Protein AF-A0A3Q0JI76-F1 (afdb_monomer_lite)

Foldseek 3Di:
DDDDDPDDVRLVVVCPPQFDQDPNDTDGDDDPVVPDDPPDPPPPDPPCDDPPDD

pLDDT: mean 78.52, std 18.19, range [45.12, 96.62]

Sequence (54 aa):
MKVIMGDRPAAERACKDPNPIIDGRKANVNLAILGAKPRGTLPPGKLLHPLMSY

Radius of gyration: 18.44 Å; chains: 1; bounding box: 53×29×25 Å

Structure (mmCIF, N/CA/C/O backbone):
data_AF-A0A3Q0JI76-F1
#
_entry.id   AF-A0A3Q0JI76-F1
#
loop_
_atom_site.group_PDB
_atom_site.id
_atom_site.type_symbol
_atom_site.label_atom_id
_atom_site.label_alt_id
_atom_site.label_comp_id
_atom_site.label_asym_id
_atom_site.label_entity_id
_atom_site.label_seq_id
_atom_site.pdbx_PDB_ins_code
_atom_site.Cartn_x
_atom_site.Cartn_y
_atom_site.Cartn_z
_atom_site.occupancy
_atom_site.B_iso_or_equiv
_atom_site.auth_seq_id
_atom_site.auth_comp_id
_atom_site.auth_asym_id
_atom_site.auth_atom_id
_atom_site.pdbx_PDB_model_num
ATOM 1 N N . MET A 1 1 ? -0.461 -9.088 -3.231 1.00 78.81 1 MET A N 1
ATOM 2 C CA . MET A 1 1 ? -1.376 -8.693 -4.328 1.00 78.81 1 MET A CA 1
ATOM 3 C C . MET A 1 1 ? -0.854 -7.410 -4.965 1.00 78.81 1 MET A C 1
ATOM 5 O O . MET A 1 1 ? -0.233 -6.631 -4.255 1.00 78.81 1 MET A O 1
ATOM 9 N N . LYS A 1 2 ? -1.045 -7.204 -6.275 1.00 86.62 2 LYS A N 1
ATOM 10 C CA . LYS A 1 2 ? -0.622 -5.986 -6.989 1.00 86.62 2 LYS A CA 1
ATOM 11 C C . LYS A 1 2 ? -1.859 -5.269 -7.526 1.00 86.62 2 LYS A C 1
ATOM 13 O O . LYS A 1 2 ? -2.681 -5.906 -8.173 1.00 86.62 2 LYS A O 1
ATOM 18 N N . VAL A 1 3 ? -1.952 -3.966 -7.286 1.00 90.00 3 VAL A N 1
ATOM 19 C CA . VAL A 1 3 ? -2.997 -3.086 -7.827 1.00 90.00 3 VAL A CA 1
ATOM 20 C C . VAL A 1 3 ? -2.325 -2.054 -8.734 1.00 90.00 3 VAL A C 1
ATOM 22 O O . VAL A 1 3 ? -1.217 -1.603 -8.439 1.00 90.00 3 VAL A O 1
ATOM 25 N N . ILE A 1 4 ? -2.961 -1.725 -9.858 1.00 94.06 4 ILE A N 1
ATOM 26 C CA . ILE A 1 4 ? -2.538 -0.650 -10.762 1.00 94.06 4 ILE A CA 1
ATOM 27 C C . ILE A 1 4 ? -3.559 0.477 -10.628 1.00 94.06 4 ILE A C 1
ATOM 29 O O . ILE A 1 4 ? -4.755 0.236 -10.766 1.00 94.06 4 ILE A O 1
ATOM 33 N N . MET A 1 5 ? -3.090 1.692 -10.359 1.00 95.44 5 MET A N 1
ATOM 34 C CA . MET A 1 5 ? -3.944 2.879 -10.305 1.00 95.44 5 MET A CA 1
ATOM 35 C C . MET A 1 5 ? -4.038 3.515 -11.694 1.00 95.44 5 MET A C 1
ATOM 37 O O . MET A 1 5 ? -3.087 3.433 -12.469 1.00 95.44 5 MET A O 1
ATOM 41 N N . GLY A 1 6 ? -5.172 4.152 -12.003 1.00 94.44 6 GLY A N 1
ATOM 42 C CA . GLY A 1 6 ? -5.407 4.773 -13.313 1.00 94.44 6 GLY A CA 1
ATOM 43 C C . GLY A 1 6 ? -4.502 5.972 -13.617 1.00 94.44 6 GLY A C 1
ATOM 44 O O . GLY A 1 6 ? -4.227 6.247 -14.779 1.00 94.44 6 GLY A O 1
ATOM 45 N N . ASP A 1 7 ? -4.001 6.655 -12.584 1.00 95.44 7 ASP A N 1
ATOM 46 C CA . ASP A 1 7 ? -3.101 7.802 -12.704 1.00 95.44 7 ASP A CA 1
ATOM 47 C C . ASP A 1 7 ? -2.186 7.953 -11.468 1.00 95.44 7 ASP A C 1
ATOM 49 O O . ASP A 1 7 ? -2.341 7.263 -10.452 1.00 95.44 7 ASP A O 1
ATOM 53 N N . ARG A 1 8 ? -1.199 8.858 -11.565 1.00 93.62 8 ARG A N 1
ATOM 54 C CA . ARG A 1 8 ? -0.248 9.148 -10.477 1.00 93.62 8 ARG A CA 1
ATOM 55 C C . ARG A 1 8 ? -0.939 9.723 -9.225 1.00 93.62 8 ARG A C 1
ATOM 57 O O . ARG A 1 8 ? -0.689 9.180 -8.150 1.00 93.62 8 ARG A O 1
ATOM 64 N N . PRO A 1 9 ? -1.812 10.748 -9.309 1.00 96.19 9 PRO A N 1
ATOM 65 C CA . PRO A 1 9 ? -2.515 11.266 -8.129 1.00 96.19 9 PRO A CA 1
ATOM 66 C C . PRO A 1 9 ? -3.327 10.211 -7.365 1.00 96.19 9 PRO A C 1
ATOM 68 O O . PRO A 1 9 ? -3.405 10.243 -6.136 1.00 96.19 9 PRO A O 1
ATOM 71 N N . ALA A 1 10 ? -3.930 9.248 -8.060 1.00 94.19 10 ALA A N 1
ATOM 72 C CA . ALA A 1 10 ? -4.647 8.143 -7.441 1.00 94.19 10 ALA A CA 1
ATOM 73 C C . ALA A 1 10 ? -3.703 7.221 -6.657 1.00 94.19 10 ALA A C 1
ATOM 75 O O . ALA A 1 10 ? -4.050 6.813 -5.548 1.00 94.19 10 ALA A O 1
ATOM 76 N N . ALA A 1 11 ? -2.505 6.945 -7.182 1.00 92.56 11 ALA A N 1
ATOM 77 C CA . ALA A 1 11 ? -1.468 6.214 -6.452 1.00 92.56 11 ALA A CA 1
ATOM 78 C C . ALA A 1 11 ? -0.977 6.977 -5.213 1.00 92.56 11 ALA A C 1
ATOM 80 O O . ALA A 1 11 ? -0.857 6.384 -4.144 1.00 92.56 11 ALA A O 1
ATOM 81 N N . GLU A 1 12 ? -0.771 8.290 -5.318 1.00 92.81 12 GLU A N 1
ATOM 82 C CA . GLU A 1 12 ? -0.373 9.134 -4.182 1.00 92.81 12 GLU A CA 1
ATOM 83 C C . GLU A 1 12 ? -1.432 9.124 -3.069 1.00 92.81 12 GLU A C 1
ATOM 85 O O . GLU A 1 12 ? -1.100 8.936 -1.897 1.00 92.81 12 GLU A O 1
ATOM 90 N N . ARG A 1 13 ? -2.720 9.244 -3.426 1.00 95.00 13 ARG A N 1
ATOM 91 C CA . ARG A 1 13 ? -3.829 9.125 -2.463 1.00 95.00 13 ARG A CA 1
ATOM 92 C C . ARG A 1 13 ? -3.862 7.753 -1.791 1.00 95.00 13 ARG A C 1
ATOM 94 O O . ARG A 1 13 ? -4.048 7.694 -0.580 1.00 95.00 13 ARG A O 1
ATOM 101 N N . ALA A 1 14 ? -3.657 6.676 -2.550 1.00 92.31 14 ALA A N 1
ATOM 102 C CA . ALA A 1 14 ? -3.638 5.316 -2.012 1.00 92.31 14 ALA A CA 1
ATOM 103 C C . ALA A 1 14 ? -2.464 5.074 -1.046 1.00 92.31 14 ALA A C 1
ATOM 105 O O . ALA A 1 14 ? -2.607 4.308 -0.100 1.00 92.31 14 ALA A O 1
ATOM 106 N N . CYS A 1 15 ? -1.323 5.738 -1.252 1.00 92.81 15 CYS A N 1
ATOM 107 C CA . CYS A 1 15 ? -0.158 5.637 -0.370 1.00 92.81 15 CYS A CA 1
ATOM 108 C C . CYS A 1 15 ? -0.205 6.573 0.851 1.00 92.81 15 CYS A C 1
ATOM 110 O O . CYS A 1 15 ? 0.661 6.460 1.716 1.00 92.81 15 CYS A O 1
ATOM 112 N N . LYS A 1 16 ? -1.177 7.496 0.941 1.00 94.31 16 LYS A N 1
ATOM 113 C CA . LYS A 1 16 ? -1.265 8.468 2.046 1.00 94.31 16 LYS A CA 1
ATOM 114 C C . LYS A 1 16 ? -1.501 7.795 3.400 1.00 94.31 16 LYS A C 1
ATOM 116 O O . LYS A 1 16 ? -0.951 8.242 4.402 1.00 94.31 16 LYS A O 1
ATOM 121 N N . ASP A 1 17 ? -2.303 6.734 3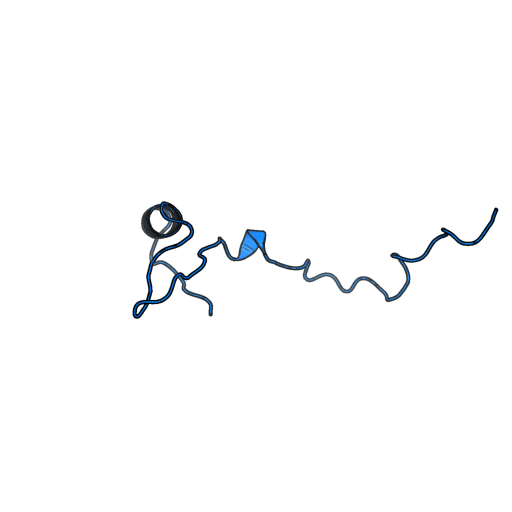.415 1.00 93.88 17 ASP A N 1
ATOM 122 C CA . ASP A 1 17 ? -2.380 5.810 4.540 1.00 93.88 17 ASP A CA 1
ATOM 123 C C . ASP A 1 17 ? -1.610 4.533 4.171 1.00 93.88 17 ASP A C 1
ATOM 125 O O . ASP A 1 17 ? -2.101 3.730 3.377 1.00 93.88 17 ASP A O 1
ATOM 129 N N . PRO A 1 18 ? -0.396 4.325 4.707 1.00 91.88 18 PRO A N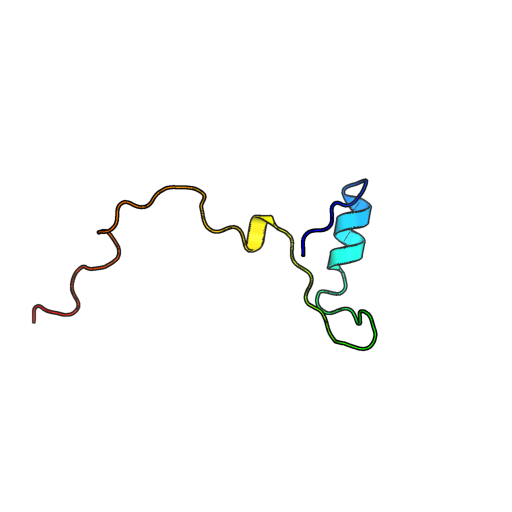 1
ATOM 130 C CA . PRO A 1 18 ? 0.392 3.137 4.406 1.00 91.88 18 PRO A CA 1
ATOM 131 C C . PRO A 1 18 ? -0.184 1.863 5.037 1.00 91.88 18 PRO A C 1
ATOM 133 O O . PRO A 1 18 ? 0.270 0.767 4.693 1.00 91.88 18 PRO A O 1
ATOM 136 N N . ASN A 1 19 ? -1.149 1.969 5.962 1.00 96.06 19 ASN A N 1
ATOM 137 C CA . ASN A 1 19 ? -1.744 0.812 6.618 1.00 96.06 19 ASN A CA 1
ATOM 138 C C . ASN A 1 19 ? -3.285 0.855 6.679 1.00 96.06 19 ASN A C 1
ATOM 140 O O . ASN A 1 19 ? -3.852 0.825 7.779 1.00 96.06 19 ASN A O 1
ATOM 144 N N . PRO A 1 20 ? -3.969 0.866 5.523 1.00 95.44 20 PRO A N 1
ATOM 145 C CA . PRO A 1 20 ? -5.420 0.947 5.478 1.00 95.44 20 PRO A CA 1
ATOM 146 C C . PRO A 1 20 ? -6.064 -0.341 5.996 1.00 95.44 20 PRO A C 1
ATOM 148 O O . PRO A 1 20 ? -5.480 -1.428 5.940 1.00 95.44 20 PRO A O 1
ATOM 151 N N . ILE A 1 21 ? -7.307 -0.236 6.461 1.00 96.19 21 ILE A N 1
ATOM 152 C CA . ILE A 1 21 ? -8.130 -1.403 6.785 1.00 96.19 21 ILE A CA 1
ATOM 153 C C . ILE A 1 21 ? -8.813 -1.899 5.506 1.00 96.19 21 ILE A C 1
ATOM 155 O O . ILE A 1 21 ? -9.571 -1.160 4.883 1.00 96.19 21 ILE A O 1
ATOM 159 N N . ILE A 1 22 ? -8.560 -3.152 5.130 1.00 94.00 22 ILE A N 1
ATOM 160 C CA . ILE A 1 22 ? -9.204 -3.841 4.004 1.00 94.00 22 ILE A CA 1
ATOM 161 C C . ILE A 1 22 ? -9.891 -5.083 4.575 1.00 94.00 22 ILE A C 1
ATOM 163 O O . ILE A 1 22 ? -9.253 -5.872 5.272 1.00 94.00 22 ILE A O 1
ATOM 167 N N . ASP A 1 23 ? -11.200 -5.219 4.352 1.00 94.94 23 ASP A N 1
ATOM 168 C CA . ASP A 1 23 ? -12.032 -6.313 4.882 1.00 94.94 23 ASP A CA 1
ATOM 169 C C . ASP A 1 23 ? -11.904 -6.517 6.407 1.00 94.94 23 ASP A C 1
ATOM 171 O O . ASP A 1 23 ? -11.878 -7.635 6.921 1.00 94.94 23 ASP A O 1
ATOM 175 N N . GLY A 1 24 ? -11.765 -5.419 7.158 1.00 96.62 24 GLY A N 1
ATOM 176 C CA . GLY A 1 24 ? -11.618 -5.448 8.618 1.00 96.62 24 GLY A CA 1
ATOM 177 C C . GLY A 1 24 ? -10.223 -5.839 9.122 1.00 96.62 24 GLY A C 1
ATOM 178 O O . GLY A 1 24 ? -10.026 -5.951 10.332 1.00 96.62 24 GLY A O 1
ATOM 179 N N . ARG A 1 25 ? -9.233 -6.019 8.238 1.00 96.38 25 ARG A N 1
ATOM 180 C CA . ARG A 1 25 ? -7.838 -6.305 8.609 1.00 96.38 25 ARG A CA 1
ATOM 181 C C . ARG A 1 25 ? -6.903 -5.188 8.168 1.00 96.38 25 ARG A C 1
ATOM 183 O O . ARG A 1 25 ? -7.054 -4.618 7.092 1.00 96.38 25 ARG A O 1
ATOM 190 N N . LYS A 1 26 ? -5.896 -4.899 8.992 1.00 95.56 26 LYS A N 1
ATOM 191 C CA . LYS A 1 26 ? -4.839 -3.942 8.652 1.00 95.56 26 LYS A CA 1
ATOM 192 C C . LYS A 1 26 ? -3.988 -4.504 7.515 1.00 95.56 26 LYS A C 1
ATOM 194 O O . LYS A 1 26 ? -3.344 -5.541 7.674 1.00 95.56 26 LYS A O 1
ATOM 199 N N . ALA A 1 27 ? -4.007 -3.824 6.379 1.00 94.38 27 ALA A N 1
ATOM 200 C CA . ALA A 1 27 ? -3.162 -4.115 5.234 1.00 94.38 27 ALA A CA 1
ATOM 201 C C . ALA A 1 27 ? -1.905 -3.236 5.261 1.00 94.38 27 ALA A C 1
ATOM 203 O O . ALA A 1 27 ? -1.772 -2.342 6.094 1.00 94.38 27 ALA A O 1
ATOM 204 N N . ASN A 1 28 ? -0.982 -3.492 4.337 1.00 92.75 28 ASN A N 1
ATOM 205 C CA . ASN A 1 28 ? 0.177 -2.644 4.097 1.00 92.75 28 ASN A CA 1
ATOM 206 C C . ASN A 1 28 ? 0.211 -2.252 2.618 1.00 92.75 28 ASN A C 1
ATOM 208 O O . ASN A 1 28 ? 0.080 -3.111 1.740 1.00 92.75 28 ASN A O 1
ATOM 212 N N . VAL A 1 29 ? 0.379 -0.960 2.357 1.00 91.44 29 VAL A N 1
ATOM 213 C CA . VAL A 1 29 ? 0.436 -0.400 1.008 1.00 91.44 29 VAL A CA 1
ATOM 214 C C . VAL A 1 29 ? 1.815 0.199 0.782 1.00 91.44 29 VAL A C 1
ATOM 216 O O . VAL A 1 29 ? 2.298 1.003 1.570 1.00 91.44 29 VAL A O 1
ATOM 219 N N . ASN A 1 30 ? 2.442 -0.194 -0.323 1.00 89.44 30 ASN A N 1
ATOM 220 C CA . ASN A 1 30 ? 3.752 0.278 -0.747 1.00 89.44 30 ASN A CA 1
ATOM 221 C C . ASN A 1 30 ? 3.803 0.363 -2.273 1.00 89.44 30 ASN A C 1
ATOM 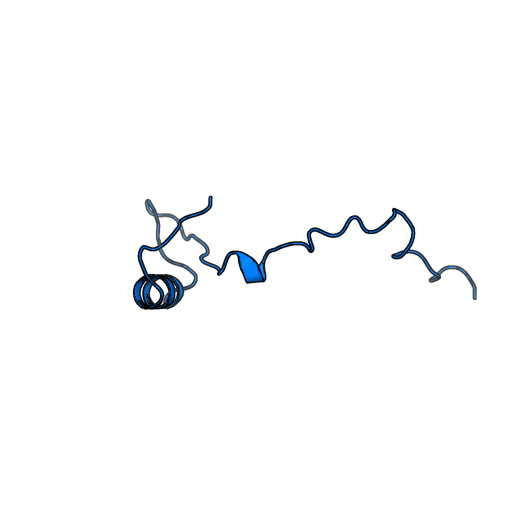223 O O . ASN A 1 30 ? 3.140 -0.406 -2.975 1.00 89.44 30 ASN A O 1
ATOM 227 N N . LEU A 1 31 ? 4.639 1.261 -2.800 1.00 88.81 31 LEU A N 1
ATOM 228 C CA . LEU A 1 31 ? 4.929 1.275 -4.230 1.00 88.81 31 LEU A CA 1
ATOM 229 C C . LEU A 1 31 ? 5.689 0.003 -4.604 1.00 88.81 31 LEU A C 1
ATOM 231 O O . LEU A 1 31 ? 6.684 -0.353 -3.974 1.00 88.81 31 LEU A O 1
ATOM 235 N N . ALA A 1 32 ? 5.260 -0.656 -5.679 1.00 84.19 32 ALA A N 1
ATOM 236 C CA . ALA A 1 32 ? 5.840 -1.928 -6.108 1.00 84.19 32 ALA A CA 1
ATOM 237 C C . ALA A 1 32 ? 7.350 -1.847 -6.410 1.00 84.19 32 ALA A C 1
ATOM 239 O O . ALA A 1 32 ? 8.040 -2.857 -6.320 1.00 84.19 32 ALA A O 1
ATOM 240 N N . ILE A 1 33 ? 7.865 -0.658 -6.738 1.00 76.31 33 ILE A N 1
ATOM 241 C CA . ILE A 1 33 ? 9.297 -0.419 -6.957 1.00 76.31 33 ILE A CA 1
ATOM 242 C C . ILE A 1 33 ? 10.116 -0.448 -5.660 1.00 76.31 33 ILE A C 1
ATOM 244 O O . ILE A 1 33 ? 11.275 -0.837 -5.695 1.00 76.31 33 ILE A O 1
ATOM 248 N N . LEU A 1 34 ? 9.523 -0.084 -4.518 1.00 71.94 34 LEU A N 1
ATOM 249 C CA . LEU A 1 34 ? 10.231 0.015 -3.237 1.00 71.94 34 LEU A CA 1
ATOM 250 C C . LEU A 1 34 ? 10.506 -1.366 -2.626 1.00 71.94 34 LEU A C 1
ATOM 252 O O . LEU A 1 34 ? 11.480 -1.538 -1.906 1.00 71.94 34 LEU A O 1
ATOM 256 N N . GLY A 1 35 ? 9.672 -2.360 -2.945 1.00 64.31 35 GLY A N 1
ATOM 257 C CA . GLY A 1 35 ? 9.864 -3.760 -2.548 1.00 64.31 35 GLY A CA 1
ATOM 258 C C . GLY A 1 35 ? 10.428 -4.652 -3.656 1.00 64.31 35 GLY A C 1
ATOM 259 O O . GLY A 1 35 ? 10.524 -5.868 -3.476 1.00 64.31 35 GLY A O 1
ATOM 260 N N . ALA A 1 36 ? 10.754 -4.090 -4.823 1.00 65.19 36 ALA A N 1
ATOM 261 C CA . ALA A 1 36 ? 11.247 -4.879 -5.939 1.00 65.19 36 ALA A CA 1
ATOM 262 C C . ALA A 1 36 ? 12.665 -5.378 -5.633 1.00 65.19 36 ALA A C 1
ATOM 264 O O . ALA A 1 36 ? 13.625 -4.610 -5.651 1.00 65.19 36 ALA A O 1
ATOM 265 N N . LYS A 1 37 ? 12.812 -6.692 -5.407 1.00 64.69 37 LYS A N 1
ATOM 266 C CA . LYS A 1 37 ? 14.125 -7.340 -5.511 1.00 64.69 37 LYS A CA 1
ATOM 267 C C . LYS A 1 37 ? 14.693 -7.019 -6.901 1.00 64.69 37 LYS A C 1
ATOM 269 O O . LYS A 1 37 ? 13.940 -7.142 -7.876 1.00 64.69 37 LYS A O 1
ATOM 274 N N . PRO A 1 38 ? 15.974 -6.624 -7.022 1.00 65.75 38 PRO A N 1
ATOM 275 C CA . PRO A 1 38 ? 16.582 -6.401 -8.324 1.00 65.75 38 PRO A CA 1
ATOM 276 C C . PRO A 1 38 ? 16.332 -7.619 -9.216 1.00 65.75 38 PRO A C 1
ATOM 278 O O . PRO A 1 38 ? 16.698 -8.737 -8.854 1.00 65.75 38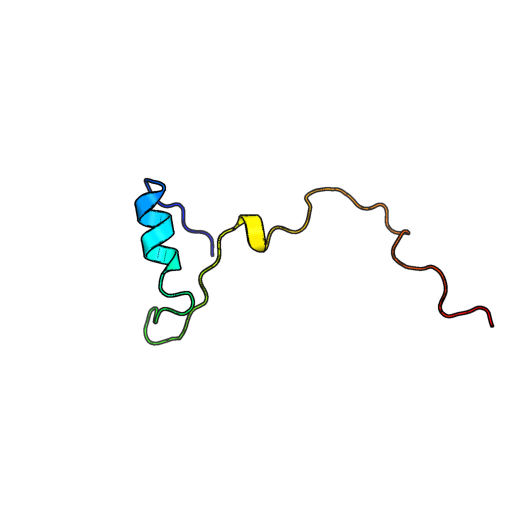 PRO A O 1
ATOM 281 N N . ARG A 1 39 ? 15.708 -7.428 -10.387 1.00 62.25 39 ARG A N 1
ATOM 282 C CA . ARG A 1 39 ? 15.699 -8.447 -11.452 1.00 62.25 39 ARG A CA 1
ATOM 283 C C . ARG A 1 39 ? 17.070 -8.452 -12.126 1.00 62.25 39 ARG A C 1
ATOM 285 O O . ARG A 1 39 ? 17.213 -8.105 -13.288 1.00 62.25 39 ARG A O 1
ATOM 292 N N . GLY A 1 40 ? 18.084 -8.786 -11.347 1.00 59.59 40 GLY A N 1
ATOM 293 C CA . GLY A 1 40 ? 19.401 -9.157 -11.815 1.00 59.59 40 GLY A CA 1
ATOM 294 C C . GLY A 1 40 ? 19.687 -10.504 -11.190 1.00 59.59 40 GLY A C 1
ATOM 295 O O . GLY A 1 40 ? 19.622 -10.642 -9.970 1.00 59.59 40 GLY A O 1
ATOM 296 N N . THR A 1 41 ? 19.951 -11.508 -12.013 1.00 51.88 41 THR A N 1
ATOM 297 C CA . THR A 1 41 ? 20.583 -12.744 -11.568 1.00 51.88 41 THR A CA 1
ATOM 298 C C . THR A 1 41 ? 21.902 -12.365 -10.893 1.00 51.88 41 THR A C 1
ATOM 300 O O . THR A 1 41 ? 22.909 -12.186 -11.577 1.00 51.88 41 THR A O 1
ATOM 303 N N . LEU A 1 42 ? 21.919 -12.180 -9.568 1.00 55.88 42 LEU A N 1
ATOM 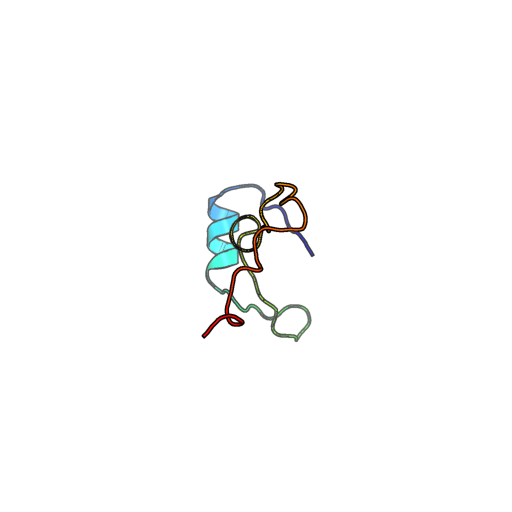304 C CA . LEU A 1 42 ? 23.187 -12.261 -8.859 1.00 55.88 42 LEU A CA 1
ATOM 305 C C . LEU A 1 42 ? 23.671 -13.698 -9.076 1.00 55.88 42 LEU A C 1
ATOM 307 O O . LEU A 1 42 ? 22.935 -14.625 -8.722 1.00 55.88 42 LEU A O 1
ATOM 311 N N . PRO A 1 43 ? 24.855 -13.915 -9.674 1.00 52.69 43 PRO A N 1
ATOM 312 C CA . PRO A 1 43 ? 25.442 -15.242 -9.674 1.00 52.69 43 PRO A CA 1
ATOM 313 C C . PRO A 1 43 ? 25.535 -15.714 -8.211 1.00 52.69 43 PRO A C 1
ATOM 315 O O . PRO A 1 43 ? 25.891 -14.907 -7.340 1.00 52.69 43 PRO A O 1
ATOM 318 N N . PRO A 1 44 ? 25.180 -16.974 -7.904 1.00 49.00 44 PRO A N 1
ATOM 319 C CA . PRO A 1 44 ? 25.327 -17.507 -6.557 1.00 49.00 44 PRO A CA 1
ATOM 320 C C . PRO A 1 44 ? 26.817 -17.456 -6.201 1.00 49.00 44 PRO A C 1
ATOM 322 O O . PRO A 1 44 ? 27.609 -18.206 -6.759 1.00 49.00 44 PRO A O 1
ATOM 325 N N . GLY A 1 45 ? 27.221 -16.512 -5.346 1.00 53.69 45 GLY A N 1
ATOM 326 C CA . GLY A 1 45 ? 28.633 -16.392 -4.962 1.00 53.69 45 GLY A CA 1
ATOM 327 C C . GLY A 1 45 ? 29.160 -15.034 -4.497 1.00 53.69 45 GLY A C 1
ATOM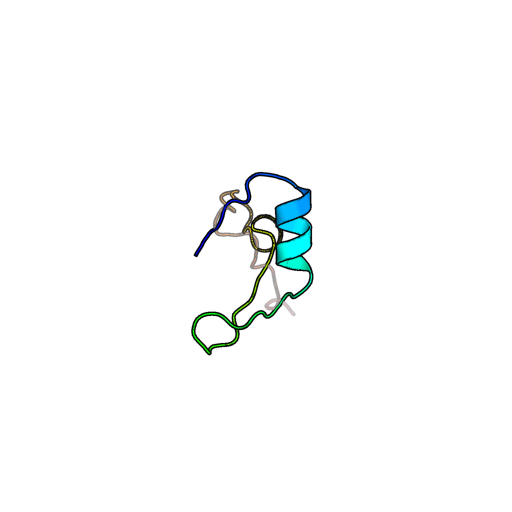 328 O O . GLY A 1 45 ? 30.348 -14.945 -4.224 1.00 53.69 45 GLY A O 1
ATOM 329 N N . LYS A 1 46 ? 28.352 -13.970 -4.376 1.00 54.00 46 LYS A N 1
ATOM 330 C CA . LYS A 1 46 ? 28.845 -12.656 -3.889 1.00 54.00 46 LYS A CA 1
ATOM 331 C C . LYS A 1 46 ? 28.174 -12.129 -2.612 1.00 54.00 46 LYS A C 1
ATOM 333 O O . LYS A 1 46 ? 28.050 -10.924 -2.439 1.00 54.00 46 LYS A O 1
ATOM 338 N N . LEU A 1 47 ? 27.770 -13.019 -1.703 1.00 55.88 47 LEU A N 1
ATOM 339 C CA . LEU A 1 47 ? 27.421 -12.644 -0.317 1.00 55.88 47 LEU A CA 1
ATOM 340 C C . LEU A 1 47 ? 28.259 -13.366 0.750 1.00 55.88 47 LEU A C 1
ATOM 342 O O . LEU A 1 47 ? 28.009 -13.188 1.935 1.00 55.88 47 LEU A O 1
ATOM 346 N N . LEU A 1 48 ? 29.268 -14.148 0.356 1.00 59.56 48 LEU A N 1
ATOM 347 C CA . LEU A 1 48 ? 30.177 -14.805 1.293 1.00 59.56 48 LEU A CA 1
ATOM 348 C C . LEU A 1 48 ? 31.620 -14.408 0.988 1.00 59.56 48 LEU A C 1
ATOM 350 O O . LEU A 1 48 ? 32.257 -14.991 0.117 1.00 59.56 48 LEU A O 1
ATOM 354 N N . HIS A 1 49 ? 32.121 -13.409 1.714 1.00 51.66 49 HIS A N 1
ATOM 355 C CA . HIS A 1 49 ? 33.538 -13.285 2.062 1.00 51.66 49 HIS A CA 1
ATOM 356 C C . HIS A 1 49 ? 33.701 -12.251 3.194 1.00 51.66 49 HIS A C 1
ATOM 358 O O . HIS A 1 49 ? 33.113 -11.177 3.088 1.00 51.66 49 HIS A O 1
ATOM 364 N N . PRO A 1 50 ? 34.556 -12.457 4.210 1.00 48.03 50 PRO A N 1
ATOM 365 C CA . PRO A 1 50 ? 34.773 -13.665 5.000 1.00 48.03 50 PRO A CA 1
ATOM 366 C C . PRO A 1 50 ? 34.701 -13.319 6.510 1.00 48.03 50 PRO A C 1
ATOM 368 O O . PRO A 1 50 ? 35.614 -12.707 7.045 1.00 48.03 50 PRO A O 1
ATOM 371 N N . LEU A 1 51 ? 33.673 -13.753 7.248 1.00 57.25 51 LEU A N 1
ATOM 372 C CA . LEU A 1 51 ? 33.747 -13.784 8.729 1.00 57.25 51 LEU A CA 1
ATOM 373 C C . LEU A 1 51 ? 34.424 -15.068 9.245 1.00 57.25 51 LEU A C 1
ATOM 375 O O . LEU A 1 51 ? 34.216 -15.499 10.372 1.00 57.25 51 LEU A O 1
ATOM 379 N N . MET A 1 52 ? 35.227 -15.705 8.393 1.00 55.47 52 MET A N 1
ATOM 380 C CA . MET A 1 52 ? 35.990 -16.910 8.704 1.00 55.47 52 MET A CA 1
ATOM 381 C C . MET A 1 52 ? 37.373 -16.800 8.063 1.00 55.47 52 MET A C 1
ATOM 383 O O . MET A 1 52 ? 37.718 -17.573 7.177 1.00 55.47 52 MET A O 1
ATOM 387 N N . SER A 1 53 ? 38.144 -15.792 8.463 1.00 49.31 53 SER A N 1
ATOM 388 C CA . SER A 1 53 ? 39.595 -15.931 8.576 1.00 49.31 53 SER A CA 1
ATOM 389 C C . SER A 1 53 ? 40.122 -14.802 9.463 1.00 49.31 53 SER A C 1
ATOM 391 O O . SER A 1 53 ? 40.110 -13.648 9.037 1.00 49.31 53 SER A O 1
ATOM 393 N N . TYR A 1 54 ? 40.604 -15.203 10.644 1.00 45.12 54 TYR A N 1
ATOM 394 C CA . TYR A 1 54 ? 41.118 -14.422 11.784 1.00 45.12 54 TYR A CA 1
ATOM 395 C C . TYR A 1 54 ? 40.080 -13.830 12.740 1.00 45.12 54 TYR A C 1
ATOM 397 O O . TYR A 1 54 ? 39.231 -13.023 12.309 1.00 45.12 54 TYR A O 1
#

Organism: Diaphorina citri (NCBI:txid121845)

Secondary structure (DSSP, 8-state):
-----SSHHHHHHHHSSSS-EETTEE-----TTTT---SS---TTSS---SS--